Protein AF-A0A7H9EJV9-F1 (afdb_monomer_lite)

Sequence (137 aa):
MTGTWALVIIFLYQGWLRLDPWQYVFTPVQLYLGVNWLLLPFFRYRHPGWFIAPTDDFKSNKTRALENYHRDLAQHATHKKWSVNGTNLNPYEYTSPYTMAYDNSLAWTYSLAKALVVSGFFLVLSPVFYLRGYLKK

Organism: NCBI:txid228229

Structure (mmCIF, N/CA/C/O backbone):
data_AF-A0A7H9EJV9-F1
#
_entry.id   AF-A0A7H9EJV9-F1
#
loop_
_atom_site.group_PDB
_atom_site.id
_atom_site.type_symbol
_atom_site.label_atom_id
_atom_site.label_alt_id
_atom_site.label_comp_id
_atom_site.label_asym_id
_atom_site.label_entity_id
_atom_site.label_seq_id
_atom_site.pdbx_PDB_ins_code
_atom_site.Cartn_x
_atom_site.Cartn_y
_atom_site.Cartn_z
_atom_site.occupancy
_atom_site.B_iso_or_equiv
_atom_site.auth_seq_id
_atom_site.auth_comp_id
_atom_site.auth_asym_id
_atom_site.auth_atom_id
_atom_site.pdbx_PDB_model_num
ATOM 1 N N . MET A 1 1 ? 7.651 -3.330 25.910 1.00 56.59 1 MET A N 1
ATOM 2 C CA . MET A 1 1 ? 6.753 -3.252 27.088 1.00 56.59 1 MET A CA 1
ATOM 3 C C . MET A 1 1 ? 6.385 -1.822 27.489 1.00 56.59 1 MET A C 1
ATOM 5 O O . MET A 1 1 ? 5.313 -1.629 28.042 1.00 56.59 1 MET A O 1
ATOM 9 N N . THR A 1 2 ? 7.201 -0.810 27.183 1.00 76.75 2 THR A N 1
ATOM 10 C CA . THR A 1 2 ? 6.901 0.609 27.472 1.00 76.75 2 THR A CA 1
ATOM 11 C C . THR A 1 2 ? 5.733 1.172 26.652 1.00 76.75 2 THR A C 1
ATOM 13 O O . THR A 1 2 ? 4.894 1.886 27.190 1.00 76.75 2 THR A O 1
ATOM 16 N N . GLY A 1 3 ? 5.618 0.791 25.374 1.00 74.06 3 GLY A N 1
ATOM 17 C CA . GLY A 1 3 ? 4.541 1.271 24.495 1.00 74.06 3 GLY A CA 1
ATOM 18 C C . GLY A 1 3 ? 3.134 0.862 24.944 1.00 74.06 3 GLY A C 1
ATOM 19 O O . GLY A 1 3 ? 2.204 1.652 24.845 1.00 74.06 3 GLY A O 1
ATOM 20 N N . THR A 1 4 ? 2.981 -0.338 25.505 1.00 78.50 4 THR A N 1
ATOM 21 C CA . THR A 1 4 ? 1.703 -0.837 26.038 1.00 78.50 4 THR A CA 1
ATOM 22 C C . THR A 1 4 ? 1.205 -0.005 27.216 1.00 78.50 4 THR A C 1
ATOM 24 O O . THR A 1 4 ? 0.026 0.326 27.268 1.00 78.50 4 THR A O 1
ATOM 27 N N . TRP A 1 5 ? 2.099 0.399 28.122 1.00 80.81 5 TRP A N 1
ATOM 28 C CA . TRP A 1 5 ? 1.742 1.255 29.256 1.00 80.81 5 TRP A CA 1
ATOM 29 C C . TRP A 1 5 ? 1.343 2.664 28.817 1.00 80.81 5 TRP A C 1
ATOM 31 O O . TRP A 1 5 ? 0.345 3.191 29.301 1.00 80.81 5 TRP A O 1
ATOM 41 N N . ALA A 1 6 ? 2.059 3.246 27.851 1.00 78.88 6 ALA A N 1
ATOM 42 C CA . ALA A 1 6 ? 1.700 4.546 27.285 1.00 78.88 6 ALA A CA 1
ATOM 43 C C . ALA A 1 6 ? 0.299 4.528 26.649 1.00 78.88 6 ALA A C 1
ATOM 45 O O . ALA A 1 6 ? -0.481 5.458 26.830 1.00 78.88 6 ALA A O 1
ATOM 46 N N . LEU A 1 7 ? -0.046 3.438 25.962 1.00 78.62 7 LEU A N 1
ATOM 47 C CA . LEU A 1 7 ? -1.346 3.262 25.317 1.00 78.62 7 LEU A CA 1
ATOM 48 C C . LEU A 1 7 ? -2.487 3.185 26.348 1.00 78.62 7 LEU A C 1
ATOM 50 O O . LEU A 1 7 ? -3.504 3.860 26.195 1.00 78.62 7 LEU A O 1
ATOM 54 N N . VAL A 1 8 ? -2.284 2.443 27.443 1.00 77.12 8 VAL A N 1
ATOM 55 C CA . VAL A 1 8 ? -3.243 2.366 28.560 1.00 77.12 8 VAL A CA 1
ATOM 56 C C . VAL A 1 8 ? -3.448 3.736 29.217 1.00 77.12 8 VAL A C 1
ATOM 58 O O . VAL A 1 8 ? -4.585 4.121 29.483 1.00 77.12 8 VAL A O 1
ATOM 61 N N . ILE A 1 9 ? -2.373 4.504 29.424 1.00 80.00 9 ILE A N 1
ATOM 62 C CA . ILE A 1 9 ? -2.445 5.854 30.008 1.00 80.00 9 ILE A CA 1
ATOM 63 C C . ILE A 1 9 ? -3.210 6.817 29.092 1.00 80.00 9 ILE A C 1
ATOM 65 O O . ILE A 1 9 ? -4.044 7.578 29.575 1.00 80.00 9 ILE A O 1
ATOM 69 N N . ILE A 1 10 ? -2.985 6.761 27.775 1.00 80.00 10 ILE A N 1
ATOM 70 C CA . ILE A 1 10 ? -3.735 7.573 26.803 1.00 80.00 10 ILE A CA 1
ATOM 71 C C . ILE A 1 10 ? -5.225 7.212 26.835 1.00 80.00 10 ILE A C 1
ATOM 73 O O . ILE A 1 10 ? -6.075 8.098 26.843 1.00 80.00 10 ILE A O 1
ATOM 77 N N . PHE A 1 11 ? -5.562 5.922 26.907 1.00 76.69 11 PHE A N 1
ATOM 78 C CA . PHE A 1 11 ? -6.956 5.469 26.965 1.00 76.69 11 PHE A CA 1
ATOM 79 C C . PHE A 1 11 ? -7.677 5.896 28.248 1.00 76.69 11 PHE A C 1
ATOM 81 O O . PHE A 1 11 ? -8.873 6.197 28.202 1.00 76.69 11 PHE A O 1
ATOM 88 N N . LEU A 1 12 ? -6.951 5.959 29.367 1.00 75.25 12 LEU A N 1
ATOM 89 C CA . LEU A 1 12 ? -7.439 6.525 30.623 1.00 75.25 12 LEU A CA 1
ATOM 90 C C . LEU A 1 12 ? -7.615 8.047 30.522 1.00 75.25 12 LEU A C 1
ATOM 92 O O . LEU A 1 12 ? -8.669 8.558 30.890 1.00 75.25 12 LEU A O 1
ATOM 96 N N . TYR A 1 13 ? -6.630 8.764 29.966 1.00 77.94 13 TYR A N 1
ATOM 97 C CA . TYR A 1 13 ? -6.683 10.221 29.790 1.00 77.94 13 TYR A CA 1
ATOM 98 C C . TYR A 1 13 ? -7.852 10.659 28.901 1.00 77.94 13 TYR A C 1
ATOM 100 O O . TYR A 1 13 ? -8.547 11.623 29.206 1.00 77.94 13 TYR A O 1
ATOM 108 N N . GLN A 1 14 ? -8.108 9.922 27.819 1.00 77.19 14 GLN A N 1
ATOM 109 C CA . GLN A 1 14 ? -9.184 10.233 26.880 1.00 77.19 14 GLN A CA 1
ATOM 110 C C . GLN A 1 14 ? -10.573 9.779 27.369 1.00 77.19 14 GLN A C 1
ATOM 112 O O . GLN A 1 14 ? -11.573 10.029 26.695 1.00 77.19 14 GLN A O 1
ATOM 117 N N . GLY A 1 15 ? -10.650 9.117 28.532 1.00 68.94 15 GLY A N 1
ATOM 118 C CA . GLY A 1 15 ? -11.898 8.652 29.143 1.00 68.94 15 GLY A CA 1
ATOM 119 C C . GLY A 1 15 ? -12.548 7.460 28.433 1.00 68.94 15 GLY A C 1
ATOM 120 O O . GLY A 1 15 ? -13.736 7.200 28.636 1.00 68.94 15 GLY A O 1
ATOM 121 N N . TRP A 1 16 ? -11.792 6.750 27.590 1.00 69.19 16 TRP A N 1
ATOM 122 C CA . TRP A 1 16 ? -12.259 5.563 26.862 1.00 69.19 16 TRP A CA 1
ATOM 123 C C . TRP A 1 16 ? -12.289 4.323 27.753 1.00 69.19 16 TRP A C 1
ATOM 125 O O . TRP A 1 16 ? -13.165 3.473 27.600 1.00 69.19 16 TRP A O 1
ATOM 135 N N . LEU A 1 17 ? -11.360 4.250 28.708 1.00 70.69 17 LEU A N 1
ATOM 136 C CA . LEU A 1 17 ? -11.345 3.249 29.765 1.00 70.69 17 LEU A CA 1
ATOM 137 C C . LEU A 1 17 ? -11.828 3.908 31.064 1.00 70.69 17 LEU A C 1
ATOM 139 O O . LEU A 1 17 ? -11.133 4.759 31.619 1.00 70.69 17 LEU A O 1
ATOM 143 N N . ARG A 1 18 ? -13.017 3.538 31.548 1.00 71.56 18 ARG A N 1
ATOM 144 C CA . ARG A 1 18 ? -13.483 3.933 32.884 1.00 71.56 18 ARG A CA 1
ATOM 145 C C . ARG A 1 18 ? -13.197 2.793 33.847 1.00 71.56 18 ARG A C 1
ATOM 147 O O . ARG A 1 18 ? -13.586 1.657 33.587 1.00 71.56 18 ARG A O 1
ATOM 154 N N . LEU A 1 19 ? -12.479 3.102 34.923 1.00 70.31 19 LEU A N 1
ATOM 155 C CA . LEU A 1 19 ? -12.117 2.126 35.953 1.00 70.31 19 LEU A CA 1
ATOM 156 C C . LEU A 1 19 ? -13.263 1.884 36.945 1.00 70.31 19 LEU A C 1
ATOM 158 O O . LEU A 1 19 ? -13.293 0.826 37.561 1.00 70.31 19 LEU A O 1
ATOM 162 N N . ASP A 1 20 ? -14.224 2.812 37.047 1.00 64.94 20 ASP A N 1
ATOM 163 C CA . ASP A 1 20 ? -15.399 2.671 37.909 1.00 64.94 20 ASP A CA 1
ATOM 164 C C . ASP A 1 20 ? -16.672 3.274 37.279 1.00 64.94 20 ASP A C 1
ATOM 166 O O . ASP A 1 20 ? -16.729 4.488 37.054 1.00 64.94 20 ASP A O 1
ATOM 170 N N . PRO A 1 21 ? -17.714 2.465 37.001 1.00 73.62 21 PRO A N 1
ATOM 171 C CA . PRO A 1 21 ? -17.654 1.010 36.811 1.00 73.62 21 PRO A CA 1
ATOM 172 C C . PRO A 1 21 ? -16.751 0.646 35.615 1.00 73.62 21 PRO A C 1
ATOM 174 O O . PRO A 1 21 ? -16.607 1.455 34.698 1.00 73.62 21 PRO A O 1
ATOM 177 N N . TRP A 1 22 ? -16.176 -0.569 35.606 1.00 67.25 22 TRP A N 1
ATOM 178 C CA . TRP A 1 22 ? -15.361 -1.107 34.498 1.00 67.25 22 TRP A CA 1
ATOM 179 C C . TRP A 1 22 ? -16.157 -1.126 33.191 1.00 67.25 22 TRP A C 1
ATOM 181 O O . TRP A 1 22 ? -16.841 -2.093 32.856 1.00 67.25 22 TRP A O 1
ATOM 191 N N . GLN A 1 23 ? -16.090 -0.022 32.459 1.00 72.06 23 GLN A N 1
ATOM 192 C CA . GLN A 1 23 ? -16.848 0.197 31.242 1.00 72.06 23 GLN A CA 1
ATOM 193 C C . GLN A 1 23 ? -15.910 0.777 30.198 1.00 72.06 23 GLN A C 1
ATOM 195 O O . GLN A 1 23 ? -15.315 1.844 30.372 1.00 72.06 23 GLN A O 1
ATOM 200 N N . TYR A 1 24 ? -15.785 0.050 29.093 1.00 73.00 24 TYR A N 1
ATOM 201 C CA . TYR A 1 24 ? -15.137 0.571 27.907 1.00 73.00 24 TYR A CA 1
ATOM 202 C C . TYR A 1 24 ? -16.181 1.284 27.056 1.00 73.00 24 TYR A C 1
ATOM 204 O O . TYR A 1 24 ? -17.149 0.673 26.594 1.00 73.00 24 TYR A O 1
ATOM 212 N N . VAL A 1 25 ? -15.997 2.587 26.864 1.00 75.81 25 VAL A N 1
ATOM 213 C CA . VAL A 1 25 ? -16.897 3.385 26.031 1.00 75.81 25 VAL A CA 1
ATOM 214 C C . VAL A 1 25 ? -16.435 3.246 24.586 1.00 75.81 25 VAL A C 1
ATOM 216 O O . VAL A 1 25 ? -15.524 3.945 24.142 1.00 75.81 25 VAL A O 1
ATOM 219 N N . PHE A 1 26 ? -17.063 2.326 23.850 1.00 73.94 26 PHE A N 1
ATOM 220 C CA . PHE A 1 26 ? -16.801 2.156 22.424 1.00 73.94 26 PHE A CA 1
ATOM 221 C C . PHE A 1 26 ? -17.284 3.377 21.651 1.00 73.94 26 PHE A C 1
ATOM 223 O O . PHE A 1 26 ? -18.483 3.643 21.555 1.00 73.94 26 PHE A O 1
ATOM 230 N N . THR A 1 27 ? -16.348 4.089 21.033 1.00 82.38 27 THR A N 1
ATOM 231 C CA . THR A 1 27 ? -16.709 5.058 19.998 1.00 82.38 27 THR A CA 1
ATOM 232 C C . THR A 1 27 ? -16.876 4.336 18.655 1.00 82.38 27 THR A C 1
ATOM 234 O O . THR A 1 27 ? -16.132 3.396 18.355 1.00 82.38 27 THR A O 1
ATOM 237 N N . PRO A 1 28 ? -17.816 4.769 17.796 1.00 81.19 28 PRO A N 1
ATOM 238 C CA . PRO A 1 28 ? -18.036 4.138 16.492 1.00 81.19 28 PRO A CA 1
ATOM 239 C C . PRO A 1 28 ? -16.779 4.162 15.608 1.00 81.19 28 PRO A C 1
ATOM 241 O O . PRO A 1 28 ? -16.546 3.242 14.827 1.00 81.19 28 PRO A O 1
ATOM 244 N N . VAL A 1 29 ? -15.921 5.172 15.779 1.00 83.81 29 VAL A N 1
ATOM 245 C CA . VAL A 1 29 ? -14.644 5.297 15.063 1.00 83.81 29 VAL A CA 1
ATOM 246 C C . VAL A 1 29 ? -13.652 4.202 15.467 1.00 83.81 29 VAL A C 1
ATOM 248 O O . VAL A 1 29 ? -12.998 3.627 14.599 1.00 83.81 29 VAL A O 1
ATOM 251 N N . GLN A 1 30 ? -13.555 3.866 16.758 1.00 82.81 30 GLN A N 1
ATOM 252 C CA . GLN A 1 30 ? -12.696 2.772 17.232 1.00 82.81 30 GLN A CA 1
ATOM 253 C C . GLN A 1 30 ? -13.171 1.420 16.709 1.00 82.81 30 GLN A C 1
ATOM 255 O O . GLN A 1 30 ? -12.352 0.602 16.297 1.00 82.81 30 GLN A O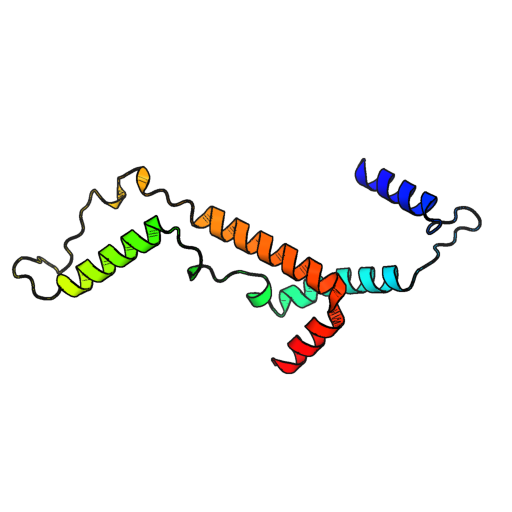 1
ATOM 260 N N . LEU A 1 31 ? -14.488 1.199 16.695 1.00 86.56 31 LEU A N 1
ATOM 261 C CA . LEU A 1 31 ? -15.068 -0.034 16.176 1.00 86.56 31 LEU A CA 1
ATOM 262 C C . LEU A 1 31 ? -14.800 -0.172 14.672 1.00 86.56 31 LEU A C 1
ATOM 264 O O . LEU A 1 31 ? -14.358 -1.228 14.223 1.00 86.56 31 LEU A O 1
ATOM 268 N N . TYR A 1 32 ? -14.960 0.915 13.912 1.00 87.88 32 TYR A N 1
ATOM 269 C CA . TYR A 1 32 ? -14.594 0.962 12.496 1.00 87.88 32 TYR A CA 1
ATOM 270 C C . TYR A 1 32 ? -13.109 0.635 12.278 1.00 87.88 32 TYR A C 1
ATOM 272 O O . TYR A 1 32 ? -12.782 -0.254 11.491 1.00 87.88 32 TYR A O 1
ATOM 280 N N . LEU A 1 33 ? -12.198 1.304 12.992 1.00 87.25 33 LEU A N 1
ATOM 281 C CA . LEU A 1 33 ? -10.757 1.053 12.880 1.00 87.25 33 LEU A CA 1
ATOM 282 C C . LEU A 1 33 ? -10.388 -0.385 13.260 1.00 87.25 33 LEU A C 1
ATOM 284 O O . LEU A 1 33 ? -9.628 -1.019 12.532 1.00 87.25 33 LEU A O 1
ATOM 288 N N . GLY A 1 34 ? -10.950 -0.916 14.349 1.00 87.69 34 GLY A N 1
ATOM 289 C CA . GLY A 1 34 ? -10.691 -2.279 14.814 1.00 87.69 34 GLY A CA 1
ATOM 290 C C . GLY A 1 34 ? -11.138 -3.341 13.810 1.00 87.69 34 GLY A C 1
ATOM 291 O O . GLY A 1 34 ? -10.367 -4.245 13.483 1.00 87.69 34 GLY A O 1
ATOM 292 N N . VAL A 1 35 ? -12.345 -3.196 13.252 1.00 88.88 35 VAL A N 1
ATOM 293 C CA . VAL A 1 35 ? -12.858 -4.102 12.211 1.00 88.88 35 VAL A CA 1
ATOM 294 C C . VAL A 1 35 ? -11.989 -4.034 10.955 1.00 88.88 35 VAL A C 1
ATOM 296 O O . VAL A 1 35 ? -11.591 -5.069 10.421 1.00 88.88 35 VAL A O 1
ATOM 299 N N . ASN A 1 36 ? -11.631 -2.831 10.498 1.00 90.69 36 ASN A N 1
ATOM 300 C CA . ASN A 1 36 ? -10.785 -2.675 9.314 1.00 90.69 36 ASN A CA 1
ATOM 301 C C . ASN A 1 36 ? -9.379 -3.233 9.516 1.00 90.69 36 ASN A C 1
ATOM 303 O O . ASN A 1 36 ? -8.820 -3.818 8.591 1.00 90.69 36 ASN A O 1
ATOM 307 N N . TRP A 1 37 ? -8.823 -3.102 10.719 1.00 89.25 37 TRP A N 1
ATOM 308 C CA . TRP A 1 37 ? -7.524 -3.672 11.054 1.00 89.25 37 TRP A CA 1
ATOM 309 C C . TRP A 1 37 ? -7.540 -5.205 10.987 1.00 89.25 37 TRP A C 1
ATOM 311 O O . TRP A 1 37 ? -6.619 -5.802 10.433 1.00 89.25 37 TRP A O 1
ATOM 321 N N . LEU A 1 38 ? -8.623 -5.835 11.457 1.00 90.12 38 LEU A N 1
ATOM 322 C CA . LEU A 1 38 ? -8.812 -7.287 11.392 1.00 90.12 38 LEU A CA 1
ATOM 323 C C . LEU A 1 38 ? -9.040 -7.786 9.958 1.00 90.12 38 LEU A C 1
ATOM 325 O O . LEU A 1 38 ? -8.565 -8.860 9.594 1.00 90.12 38 LEU A O 1
ATOM 329 N N . LEU A 1 39 ? -9.725 -7.004 9.122 1.00 90.31 39 LEU A N 1
ATOM 330 C CA . LEU A 1 39 ? -10.003 -7.371 7.732 1.00 90.31 39 LEU A CA 1
ATOM 331 C C . LEU A 1 39 ? -8.831 -7.125 6.766 1.00 90.31 39 LEU A C 1
ATOM 333 O O . LEU A 1 39 ? -8.728 -7.784 5.729 1.00 90.31 39 LEU A O 1
ATOM 337 N N . LEU A 1 40 ? -7.933 -6.198 7.093 1.00 89.31 40 LEU A N 1
ATOM 338 C CA . LEU A 1 40 ? -6.770 -5.845 6.280 1.00 89.31 40 LEU A CA 1
ATOM 339 C C . LEU A 1 40 ? -5.898 -7.044 5.844 1.00 89.31 40 LEU A C 1
ATOM 341 O O . LEU A 1 40 ? -5.557 -7.100 4.657 1.00 89.31 40 LEU A O 1
ATOM 345 N N . PRO A 1 41 ? -5.533 -8.022 6.705 1.00 88.62 41 PRO A N 1
ATOM 346 C CA . PRO A 1 41 ? -4.777 -9.198 6.264 1.00 88.62 41 PRO A CA 1
ATOM 347 C C . PRO A 1 41 ? -5.529 -10.038 5.221 1.00 88.62 41 PRO A C 1
ATOM 349 O O . PRO A 1 41 ? -4.918 -10.481 4.248 1.00 88.62 41 PRO A O 1
ATOM 352 N N . PHE A 1 42 ? -6.850 -10.198 5.357 1.00 89.56 42 PHE A N 1
ATOM 353 C CA . PHE A 1 42 ? -7.672 -10.919 4.376 1.00 89.56 42 PHE A CA 1
ATOM 354 C C . PHE A 1 42 ? -7.713 -10.190 3.032 1.00 89.56 42 PHE A C 1
ATOM 356 O O . PHE A 1 42 ? -7.557 -10.803 1.973 1.00 89.56 42 PHE A O 1
ATOM 363 N N . PHE A 1 43 ? -7.862 -8.864 3.067 1.00 88.44 43 PHE A N 1
ATOM 364 C CA . PHE A 1 43 ? -7.859 -8.045 1.860 1.00 88.44 43 PHE A CA 1
ATOM 365 C C . PHE A 1 43 ? -6.506 -8.103 1.132 1.00 88.44 43 PHE A C 1
ATOM 367 O O . PHE A 1 43 ? -6.457 -8.261 -0.091 1.00 88.44 43 PHE A O 1
ATOM 374 N N . ARG A 1 44 ? -5.398 -8.055 1.884 1.00 88.19 44 ARG A N 1
ATOM 375 C CA . ARG A 1 44 ? -4.040 -8.218 1.340 1.00 88.19 44 ARG A CA 1
ATOM 376 C C . ARG A 1 44 ? -3.836 -9.579 0.681 1.00 88.19 44 ARG A C 1
ATOM 378 O O . ARG A 1 44 ? -3.247 -9.632 -0.395 1.00 88.19 44 ARG A O 1
ATOM 385 N N . TYR A 1 45 ? -4.345 -10.651 1.288 1.00 87.50 45 TYR A N 1
ATOM 386 C CA . TYR A 1 45 ? -4.260 -11.993 0.711 1.00 87.50 45 TYR A CA 1
ATOM 387 C C . TYR A 1 45 ? -5.006 -12.091 -0.628 1.00 87.50 45 TYR A C 1
ATOM 389 O O . TYR A 1 45 ? -4.511 -12.703 -1.573 1.00 87.50 45 TYR A O 1
ATOM 397 N N . ARG A 1 46 ? -6.173 -11.441 -0.754 1.00 87.25 46 ARG A N 1
ATOM 398 C CA . ARG A 1 46 ? -6.972 -11.492 -1.989 1.00 87.25 46 ARG A CA 1
ATOM 399 C C . ARG A 1 46 ? -6.409 -10.638 -3.129 1.00 87.25 46 ARG A C 1
ATOM 401 O O . ARG A 1 46 ? -6.615 -10.993 -4.294 1.00 87.25 46 ARG A O 1
ATOM 408 N N . HIS A 1 47 ? -5.723 -9.538 -2.808 1.00 86.12 47 HIS A N 1
ATOM 409 C CA . HIS A 1 47 ? -5.225 -8.549 -3.772 1.00 86.12 47 HIS A CA 1
ATOM 410 C C . HIS A 1 47 ? -3.720 -8.248 -3.605 1.00 86.12 47 HIS A C 1
ATOM 412 O O . HIS A 1 47 ? -3.345 -7.091 -3.389 1.00 86.12 47 HIS A O 1
ATOM 418 N N . PRO A 1 48 ? -2.823 -9.243 -3.761 1.00 83.50 48 PRO A N 1
ATOM 419 C CA . PRO A 1 48 ? -1.390 -9.062 -3.507 1.00 83.50 48 PRO A CA 1
ATOM 420 C C . PRO A 1 48 ? -0.753 -7.993 -4.408 1.00 83.50 48 PRO A C 1
ATOM 422 O O . PRO A 1 48 ? 0.070 -7.202 -3.949 1.00 83.50 48 PRO A O 1
ATOM 425 N N . GLY A 1 49 ? -1.197 -7.885 -5.666 1.00 82.50 49 GLY A N 1
ATOM 426 C CA . GLY A 1 49 ? -0.662 -6.913 -6.628 1.00 82.50 49 GLY A CA 1
ATOM 427 C C . GLY A 1 49 ? -0.933 -5.440 -6.288 1.00 82.50 49 GLY A C 1
ATOM 428 O O . GLY A 1 49 ? -0.310 -4.551 -6.863 1.00 82.50 49 GLY A O 1
ATOM 429 N N . TRP A 1 50 ? -1.849 -5.144 -5.360 1.00 83.50 50 TRP A N 1
ATOM 430 C CA . TRP A 1 50 ? -2.091 -3.761 -4.928 1.00 83.50 50 TRP A CA 1
ATOM 431 C C . TRP A 1 50 ? -1.057 -3.307 -3.898 1.00 83.50 50 TRP A C 1
ATOM 433 O O . TRP A 1 50 ? -0.727 -2.125 -3.843 1.00 83.50 50 TRP A O 1
ATOM 443 N N . PHE A 1 51 ? -0.523 -4.247 -3.117 1.00 83.81 51 PHE A N 1
ATOM 444 C CA . PHE A 1 51 ? 0.417 -3.966 -2.035 1.00 83.81 51 PHE A CA 1
ATOM 445 C C . PHE A 1 51 ? 1.866 -4.179 -2.462 1.00 83.81 51 PHE A C 1
ATOM 447 O O . PHE A 1 51 ? 2.731 -3.401 -2.074 1.00 83.81 51 PHE A O 1
ATOM 454 N N . ILE A 1 52 ? 2.125 -5.189 -3.292 1.00 81.31 52 ILE A N 1
ATOM 455 C CA . ILE A 1 52 ? 3.466 -5.508 -3.777 1.00 81.31 52 ILE A CA 1
ATOM 456 C C . ILE A 1 52 ? 3.753 -4.658 -5.019 1.00 81.31 52 ILE A C 1
ATOM 458 O O . ILE A 1 52 ? 2.885 -4.450 -5.875 1.00 81.31 52 ILE A O 1
ATOM 462 N N . ALA A 1 53 ? 4.945 -4.072 -5.088 1.00 75.50 53 ALA A N 1
ATOM 463 C CA . ALA A 1 53 ? 5.412 -3.418 -6.304 1.00 75.50 53 ALA A CA 1
ATOM 464 C C . ALA A 1 53 ? 5.903 -4.483 -7.300 1.00 75.50 53 ALA A C 1
ATOM 466 O O . ALA A 1 53 ? 6.596 -5.406 -6.871 1.00 75.50 53 ALA A O 1
ATOM 467 N N . PRO A 1 54 ? 5.556 -4.397 -8.596 1.00 69.31 54 PRO A N 1
ATOM 468 C CA . PRO A 1 54 ? 6.166 -5.268 -9.594 1.00 69.31 54 PRO A CA 1
ATOM 469 C C . PRO A 1 54 ? 7.688 -5.072 -9.576 1.00 69.31 54 PRO A C 1
ATOM 471 O O . PRO A 1 54 ? 8.179 -3.944 -9.529 1.00 69.31 54 PRO A O 1
ATOM 474 N N . THR A 1 55 ? 8.426 -6.180 -9.564 1.00 62.44 55 THR A N 1
ATOM 475 C CA . THR A 1 55 ? 9.890 -6.207 -9.412 1.00 62.44 55 THR A CA 1
ATOM 476 C C . THR A 1 55 ? 10.627 -5.567 -10.584 1.00 62.44 55 THR A C 1
ATOM 478 O O . THR A 1 55 ? 11.747 -5.099 -10.414 1.00 62.44 55 THR A O 1
ATOM 481 N N . ASP A 1 56 ? 9.991 -5.501 -11.754 1.00 61.06 56 ASP A N 1
ATOM 482 C CA . ASP A 1 56 ? 10.625 -5.034 -12.990 1.00 61.06 56 ASP A CA 1
ATOM 483 C C . ASP A 1 56 ? 10.728 -3.506 -13.105 1.00 61.06 56 ASP A C 1
ATOM 485 O O . ASP A 1 56 ? 11.531 -3.009 -13.895 1.00 61.06 56 ASP A O 1
ATOM 489 N N . ASP A 1 57 ? 9.963 -2.752 -12.307 1.00 58.69 57 ASP A N 1
ATOM 490 C CA . ASP A 1 57 ? 9.898 -1.289 -12.430 1.00 58.69 57 ASP A CA 1
ATOM 491 C C . ASP A 1 57 ? 11.019 -0.554 -11.677 1.00 58.69 57 ASP A C 1
ATOM 493 O O . ASP A 1 57 ? 11.331 0.594 -11.998 1.00 58.69 57 ASP A O 1
ATOM 497 N N . PHE A 1 58 ? 11.660 -1.193 -10.692 1.00 61.50 58 PHE A N 1
ATOM 498 C CA . PHE A 1 58 ? 12.674 -0.558 -9.840 1.00 61.50 58 PHE A CA 1
ATOM 499 C C . PHE A 1 58 ? 14.095 -1.021 -10.186 1.00 61.50 58 PHE A C 1
ATOM 501 O O . PHE A 1 58 ? 14.761 -1.702 -9.411 1.00 61.50 58 PHE A O 1
ATOM 508 N N . LYS A 1 59 ? 14.578 -0.611 -11.364 1.00 65.94 59 LYS A N 1
ATOM 509 C CA . LYS A 1 59 ? 15.999 -0.703 -11.744 1.00 65.94 59 LYS A CA 1
ATOM 510 C C . LYS A 1 59 ? 16.675 0.650 -11.527 1.00 65.94 59 LYS A C 1
ATOM 512 O O . LYS A 1 59 ? 16.165 1.670 -11.996 1.00 65.94 59 LYS A O 1
ATOM 517 N N . SER A 1 60 ? 17.827 0.680 -10.855 1.00 69.69 60 SER A N 1
ATOM 518 C CA . SER A 1 60 ? 18.652 1.888 -10.766 1.00 69.69 60 SER A CA 1
ATOM 519 C C . SER A 1 60 ? 18.978 2.410 -12.165 1.00 69.69 60 SER A C 1
ATOM 521 O O . SER A 1 60 ? 19.181 1.637 -13.104 1.00 69.69 60 SER A O 1
ATOM 523 N N . ASN A 1 61 ? 19.077 3.735 -12.308 1.00 72.69 61 ASN A N 1
ATOM 524 C CA . ASN A 1 61 ? 19.394 4.389 -13.583 1.00 72.69 61 ASN A CA 1
ATOM 525 C C . ASN A 1 61 ? 20.665 3.818 -14.230 1.00 72.69 61 ASN A C 1
ATOM 527 O O . ASN A 1 61 ? 20.743 3.732 -15.451 1.00 72.69 61 ASN A O 1
ATOM 531 N N . LYS A 1 62 ? 21.636 3.390 -13.412 1.00 72.81 62 LYS A N 1
ATOM 532 C CA . LYS A 1 62 ? 22.871 2.749 -13.884 1.00 72.81 62 LYS A CA 1
ATOM 533 C C . LYS A 1 62 ? 22.602 1.379 -14.501 1.00 72.81 62 LYS A C 1
ATOM 535 O O . LYS A 1 62 ? 23.020 1.139 -15.628 1.00 72.81 62 LYS A O 1
ATOM 540 N N . THR A 1 63 ? 21.865 0.517 -13.803 1.00 75.12 63 THR A N 1
ATOM 541 C CA . THR A 1 63 ? 21.473 -0.813 -14.297 1.00 75.12 63 THR A CA 1
ATOM 542 C C . THR A 1 63 ? 20.641 -0.697 -15.569 1.00 75.12 63 THR A C 1
ATOM 544 O O . THR A 1 63 ? 20.871 -1.419 -16.532 1.00 75.12 63 THR A O 1
ATOM 547 N N . ARG A 1 64 ? 19.724 0.276 -15.614 1.00 78.19 64 ARG A N 1
ATOM 548 C CA . ARG A 1 64 ? 18.900 0.555 -16.793 1.00 78.19 64 ARG A CA 1
ATOM 549 C C . ARG A 1 64 ? 19.729 1.050 -17.982 1.00 78.19 64 ARG A C 1
ATOM 551 O O . ARG A 1 64 ? 19.482 0.622 -19.104 1.00 78.19 64 ARG A O 1
ATOM 558 N N . ALA A 1 65 ? 20.706 1.928 -17.754 1.00 79.56 65 ALA A N 1
ATOM 559 C CA . ALA A 1 65 ? 21.610 2.400 -18.803 1.00 79.56 65 ALA A CA 1
ATOM 560 C C . ALA A 1 65 ? 22.494 1.270 -19.350 1.00 79.56 65 ALA A C 1
ATOM 562 O O . ALA A 1 65 ? 22.665 1.167 -20.561 1.00 79.56 65 ALA A O 1
ATOM 563 N N . LEU A 1 66 ? 22.999 0.400 -18.473 1.00 79.25 66 LEU A N 1
ATOM 564 C CA . LEU A 1 66 ? 23.791 -0.770 -18.851 1.00 79.25 66 LEU A CA 1
ATOM 565 C C . LEU A 1 66 ? 22.954 -1.790 -19.639 1.00 79.25 66 LEU A C 1
ATOM 567 O O . LEU A 1 66 ? 23.384 -2.271 -20.681 1.00 79.25 66 LEU A O 1
ATOM 571 N N . GLU A 1 67 ? 21.719 -2.058 -19.215 1.00 80.00 67 GLU A N 1
ATOM 572 C CA . GLU A 1 67 ? 20.802 -2.927 -19.958 1.00 80.00 67 GLU A CA 1
ATOM 573 C C . GLU A 1 67 ? 20.443 -2.349 -21.334 1.00 80.00 67 GLU A C 1
ATOM 575 O O . GLU A 1 67 ? 20.411 -3.087 -22.317 1.00 80.00 67 GLU A O 1
ATOM 580 N N . ASN A 1 68 ? 20.221 -1.036 -21.431 1.00 83.62 68 ASN A N 1
ATOM 581 C CA . ASN A 1 68 ? 20.006 -0.371 -22.716 1.00 83.62 68 ASN A CA 1
ATOM 582 C C . ASN A 1 68 ? 21.243 -0.480 -23.615 1.00 83.62 68 ASN A C 1
ATOM 584 O O . ASN A 1 68 ? 21.107 -0.847 -24.774 1.00 83.62 68 ASN A O 1
ATOM 588 N N . TYR A 1 69 ? 22.441 -0.264 -23.068 1.00 82.00 69 TYR A N 1
ATOM 589 C CA . TYR A 1 69 ? 23.690 -0.452 -23.804 1.00 82.00 69 TYR A CA 1
ATOM 590 C C . TYR A 1 69 ? 23.831 -1.886 -24.335 1.00 82.00 69 TYR A C 1
ATOM 592 O O . TYR A 1 69 ? 24.168 -2.079 -25.500 1.00 82.00 69 TYR A O 1
ATOM 600 N N . HIS A 1 70 ? 23.500 -2.899 -23.528 1.00 78.62 70 HIS A N 1
ATOM 601 C CA . HIS A 1 70 ? 23.487 -4.291 -23.983 1.00 78.62 70 HIS A CA 1
ATOM 602 C C . HIS A 1 70 ? 22.441 -4.559 -25.067 1.00 78.62 70 HIS A C 1
ATOM 604 O O . HIS A 1 70 ? 22.724 -5.303 -26.006 1.00 78.62 70 HIS A O 1
ATOM 610 N N . ARG A 1 71 ? 21.246 -3.966 -24.959 1.00 80.75 71 ARG A N 1
ATOM 611 C CA . ARG A 1 71 ? 20.202 -4.075 -25.989 1.00 80.75 71 ARG A CA 1
ATOM 612 C C . ARG A 1 71 ? 20.656 -3.442 -27.300 1.00 80.75 71 ARG A C 1
ATOM 614 O O . ARG A 1 71 ? 20.523 -4.087 -28.336 1.00 80.75 71 ARG A O 1
ATOM 621 N N . ASP A 1 72 ? 21.247 -2.253 -27.251 1.00 80.50 72 ASP A N 1
ATOM 622 C CA . ASP A 1 72 ? 21.782 -1.560 -28.426 1.00 80.50 72 ASP A CA 1
ATOM 623 C C . ASP A 1 72 ? 22.929 -2.368 -29.051 1.00 80.50 72 ASP A C 1
ATOM 625 O O . ASP A 1 72 ? 22.969 -2.585 -30.263 1.00 80.50 72 ASP A O 1
ATOM 629 N N . LEU A 1 73 ? 23.835 -2.903 -28.225 1.00 74.62 73 LEU A N 1
ATOM 630 C CA . LEU A 1 73 ? 24.926 -3.756 -28.688 1.00 74.62 73 LEU A CA 1
ATOM 631 C C . LEU A 1 73 ? 24.392 -5.024 -29.366 1.00 74.62 73 LEU A C 1
ATOM 633 O O . LEU A 1 73 ? 24.869 -5.374 -30.440 1.00 74.62 73 LEU A O 1
ATOM 637 N N . ALA A 1 74 ? 23.391 -5.685 -28.779 1.00 70.88 74 ALA A N 1
ATOM 638 C CA . ALA A 1 74 ? 22.763 -6.872 -29.352 1.00 70.88 74 ALA A CA 1
ATOM 639 C C . ALA A 1 74 ? 22.065 -6.560 -30.684 1.00 70.88 74 ALA A C 1
ATOM 641 O O . ALA A 1 74 ? 22.230 -7.305 -31.647 1.00 70.88 74 ALA A O 1
ATOM 642 N N . GLN A 1 75 ? 21.355 -5.432 -30.773 1.00 70.75 75 GLN A N 1
ATOM 643 C CA . GLN A 1 75 ? 20.690 -4.992 -32.001 1.00 70.75 75 GLN A CA 1
ATOM 644 C C . GLN A 1 75 ? 21.694 -4.656 -33.116 1.00 70.75 75 GLN A C 1
ATOM 646 O O . GLN A 1 75 ? 21.481 -5.032 -34.270 1.00 70.75 75 GLN A O 1
ATOM 651 N N . HIS A 1 76 ? 22.815 -4.009 -32.782 1.00 69.56 76 HIS A N 1
ATOM 652 C CA . HIS A 1 76 ? 23.834 -3.571 -33.746 1.00 69.56 76 HIS A CA 1
ATOM 653 C C . HIS A 1 76 ? 24.958 -4.593 -34.015 1.00 69.56 76 HIS A C 1
ATOM 655 O O . HIS A 1 76 ? 25.779 -4.381 -34.915 1.00 69.56 76 HIS A O 1
ATOM 661 N N . ALA A 1 77 ? 25.054 -5.675 -33.238 1.00 62.53 77 ALA A N 1
ATOM 662 C CA . ALA A 1 77 ? 26.047 -6.738 -33.429 1.00 62.53 77 ALA A CA 1
ATOM 663 C C . ALA A 1 77 ? 25.567 -7.861 -34.362 1.00 62.53 77 ALA A C 1
ATOM 665 O O . ALA A 1 77 ? 26.406 -8.573 -34.925 1.00 62.53 77 ALA A O 1
ATOM 666 N N . THR A 1 78 ? 24.256 -7.991 -34.589 1.00 54.12 78 THR A N 1
ATOM 667 C CA . THR A 1 78 ? 23.689 -8.857 -35.631 1.00 54.12 78 THR A CA 1
ATOM 668 C C . THR A 1 78 ? 24.277 -8.442 -36.990 1.00 54.12 78 THR A C 1
ATOM 670 O O . THR A 1 78 ? 24.089 -7.308 -37.415 1.00 54.12 78 THR A O 1
ATOM 673 N N . HIS A 1 79 ? 25.023 -9.339 -37.652 1.00 53.97 79 HIS A N 1
ATOM 674 C CA . HIS A 1 79 ? 25.733 -9.163 -38.944 1.00 53.97 79 HIS A CA 1
ATOM 675 C C . HIS A 1 79 ? 27.196 -8.658 -38.943 1.00 53.97 79 HIS A C 1
ATOM 677 O O . HIS A 1 79 ? 27.724 -8.332 -40.010 1.00 53.97 79 HIS A O 1
ATOM 683 N N . LYS A 1 80 ? 27.927 -8.657 -37.817 1.00 55.81 80 LYS A N 1
ATOM 684 C CA . LYS A 1 80 ? 29.386 -8.387 -37.847 1.00 55.81 80 LYS A CA 1
ATOM 685 C C . LYS A 1 80 ? 30.212 -9.650 -38.160 1.00 55.81 80 LYS A C 1
ATOM 687 O O . LYS A 1 80 ? 30.063 -10.680 -37.507 1.00 55.81 80 LYS A O 1
ATOM 692 N N . LYS A 1 81 ? 31.146 -9.535 -39.123 1.00 51.69 81 LYS A N 1
ATOM 693 C CA . LYS A 1 81 ? 32.010 -10.613 -39.677 1.00 51.69 81 LYS A CA 1
ATOM 694 C C . LYS A 1 81 ? 32.878 -11.385 -38.661 1.00 51.69 81 LYS A C 1
ATOM 696 O O . LYS A 1 81 ? 33.422 -12.418 -39.021 1.00 51.69 81 LYS A O 1
ATOM 701 N N . TRP A 1 82 ? 33.020 -10.896 -37.429 1.00 47.00 82 TRP A N 1
ATOM 702 C CA . TRP A 1 82 ? 33.949 -11.423 -36.417 1.00 47.00 82 TRP A CA 1
ATOM 703 C C . TRP A 1 82 ? 33.252 -11.945 -35.147 1.00 47.00 82 TRP A C 1
ATOM 705 O O . TRP A 1 82 ? 33.888 -12.065 -34.105 1.00 47.00 82 TRP A O 1
ATOM 715 N N . SER A 1 83 ? 31.949 -12.250 -35.197 1.00 52.66 83 SER A N 1
ATOM 716 C CA . SER A 1 83 ? 31.283 -12.918 -34.069 1.00 52.66 83 SER A CA 1
ATOM 717 C C . SER A 1 83 ? 31.474 -14.435 -34.162 1.00 52.66 83 SER A C 1
ATOM 719 O O . SER A 1 83 ? 30.782 -15.134 -34.896 1.00 52.66 83 SER A O 1
ATOM 721 N N . VAL A 1 84 ? 32.455 -14.961 -33.431 1.00 49.50 84 VAL A N 1
ATOM 722 C CA . VAL A 1 84 ? 32.619 -16.410 -33.265 1.00 49.50 84 VAL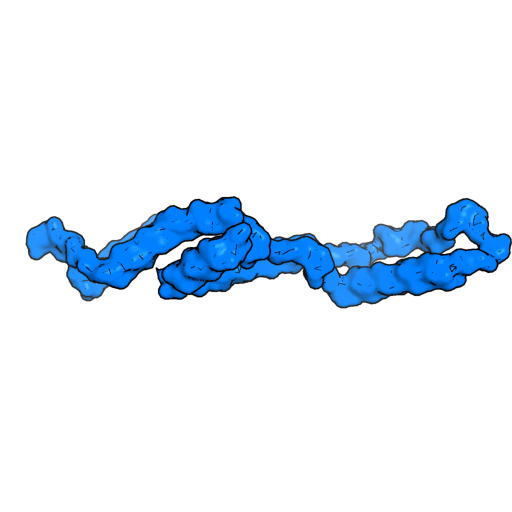 A CA 1
ATOM 723 C C . VAL A 1 84 ? 31.576 -16.839 -32.230 1.00 49.50 84 VAL A C 1
ATOM 725 O O . VAL A 1 84 ? 31.679 -16.464 -31.067 1.00 49.50 84 VAL A O 1
ATOM 728 N N . ASN A 1 85 ? 30.509 -17.515 -32.664 1.00 50.84 85 ASN A N 1
ATOM 729 C CA . ASN A 1 85 ? 29.324 -17.833 -31.847 1.00 50.84 85 ASN A CA 1
ATOM 730 C C . ASN A 1 85 ? 28.548 -16.620 -31.282 1.00 50.84 85 ASN A C 1
ATOM 732 O O . ASN A 1 85 ? 27.938 -16.701 -30.221 1.00 50.84 85 ASN A O 1
ATOM 736 N N . GLY A 1 86 ? 28.506 -15.506 -32.021 1.00 51.94 86 GLY A N 1
ATOM 737 C CA . GLY A 1 86 ? 27.382 -14.556 -31.958 1.00 51.94 86 GLY A CA 1
ATOM 738 C C . GLY A 1 86 ? 27.278 -13.583 -30.773 1.00 51.94 86 GLY A C 1
ATOM 739 O O . GLY A 1 86 ? 26.443 -12.687 -30.842 1.00 51.94 86 GLY A O 1
ATOM 740 N N . THR A 1 87 ? 28.106 -13.666 -29.730 1.00 54.72 87 THR A N 1
ATOM 741 C CA . THR A 1 87 ? 28.054 -12.710 -28.600 1.00 54.72 87 THR A CA 1
ATOM 742 C C . THR A 1 87 ? 29.441 -12.239 -28.188 1.00 54.72 87 THR A C 1
ATOM 744 O O . THR A 1 87 ? 30.234 -13.003 -27.647 1.00 54.72 87 THR A O 1
ATOM 747 N N . ASN A 1 88 ? 29.724 -10.957 -28.425 1.00 55.28 88 ASN A N 1
ATOM 748 C CA . ASN A 1 88 ? 30.924 -10.284 -27.937 1.00 55.28 88 ASN A CA 1
ATOM 749 C C . ASN A 1 88 ? 30.619 -9.722 -26.539 1.00 55.28 88 ASN A C 1
ATOM 751 O O . ASN A 1 88 ? 30.134 -8.599 -26.416 1.00 55.28 88 ASN A O 1
ATOM 755 N N . LEU A 1 89 ? 30.804 -10.540 -25.502 1.00 57.06 89 LEU A N 1
ATOM 756 C CA . LEU A 1 89 ? 30.644 -10.128 -24.104 1.00 57.06 89 LEU A CA 1
ATOM 757 C C . LEU A 1 89 ? 32.026 -9.847 -23.520 1.00 57.06 89 LEU A C 1
ATOM 759 O O . LEU A 1 89 ? 32.919 -10.690 -23.608 1.00 57.06 89 LEU A O 1
ATOM 763 N N . ASN A 1 90 ? 32.212 -8.668 -22.930 1.00 64.44 90 ASN A N 1
ATOM 764 C CA . ASN A 1 90 ? 33.456 -8.333 -22.255 1.00 64.44 90 ASN A CA 1
ATOM 765 C C . ASN A 1 90 ? 33.517 -9.097 -20.914 1.00 64.44 90 ASN A C 1
ATOM 767 O O . ASN A 1 90 ? 32.708 -8.821 -20.028 1.00 64.44 90 ASN A O 1
ATOM 771 N N . PRO A 1 91 ? 34.463 -10.033 -20.710 1.00 57.81 91 PRO A N 1
ATOM 772 C CA . PRO A 1 91 ? 34.508 -10.858 -19.499 1.00 57.81 91 PRO A CA 1
ATOM 773 C C . PRO A 1 91 ? 34.764 -10.051 -18.215 1.00 57.81 91 PRO A C 1
ATOM 775 O O . PRO A 1 91 ? 34.438 -10.516 -17.126 1.00 57.81 91 PRO A O 1
ATOM 778 N N . TYR A 1 92 ? 35.300 -8.831 -18.327 1.00 60.97 92 TYR A N 1
ATOM 779 C CA . TYR A 1 92 ? 35.570 -7.953 -17.184 1.00 60.97 92 TYR A CA 1
ATOM 780 C C . TYR A 1 92 ? 34.375 -7.084 -16.763 1.00 60.97 92 TYR A C 1
ATOM 782 O O . TYR A 1 92 ? 34.432 -6.396 -15.740 1.00 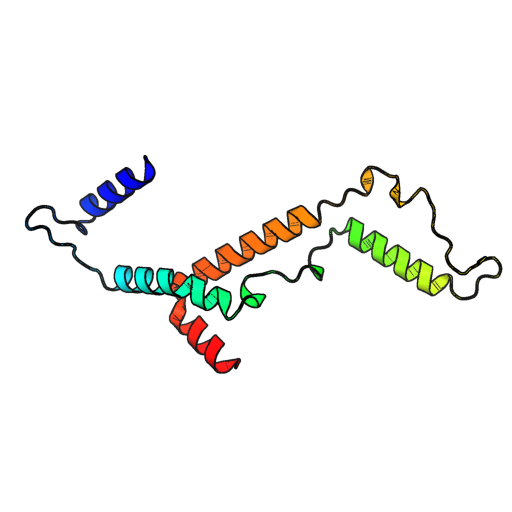60.97 92 TYR A O 1
ATOM 790 N N . GLU A 1 93 ? 33.286 -7.107 -17.532 1.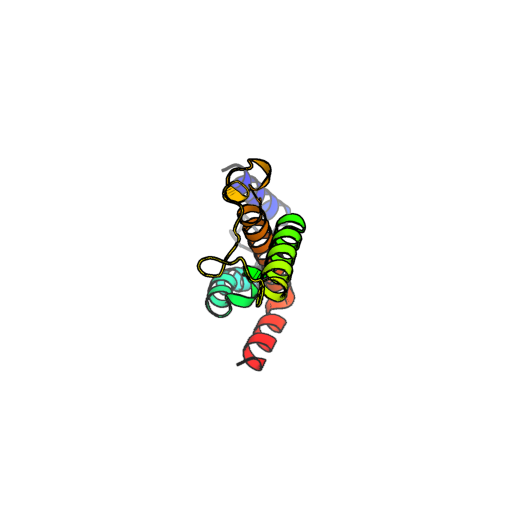00 61.44 93 GLU A N 1
ATOM 791 C CA . GLU A 1 93 ? 32.103 -6.272 -17.303 1.00 61.44 93 GLU A CA 1
ATOM 792 C C . GLU A 1 93 ? 31.411 -6.617 -15.974 1.00 61.44 93 GLU A C 1
ATOM 794 O O . GLU A 1 93 ? 31.023 -5.726 -15.218 1.00 61.44 93 GLU A O 1
ATOM 799 N N . TYR A 1 94 ? 31.393 -7.906 -15.621 1.00 57.62 94 TYR A N 1
ATOM 800 C CA . TYR A 1 94 ? 30.801 -8.426 -14.383 1.00 57.62 94 TYR A CA 1
ATOM 801 C C . TYR A 1 94 ? 31.774 -8.494 -13.195 1.00 57.62 94 TYR A C 1
ATOM 803 O O . TYR A 1 94 ? 31.361 -8.813 -12.083 1.00 57.62 94 TYR A O 1
ATOM 811 N N . THR A 1 95 ? 33.066 -8.207 -13.399 1.00 60.41 95 THR A N 1
ATOM 812 C CA . THR A 1 95 ? 34.080 -8.256 -12.325 1.00 60.41 95 THR A CA 1
ATOM 813 C C . THR A 1 95 ? 34.290 -6.914 -11.628 1.00 60.41 95 THR A C 1
ATOM 815 O O . THR 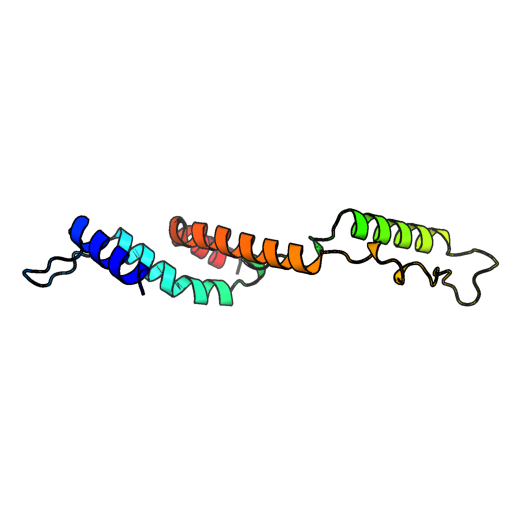A 1 95 ? 35.042 -6.828 -10.658 1.00 60.41 95 THR A O 1
ATOM 818 N N . SER A 1 96 ? 33.657 -5.843 -12.116 1.00 58.12 96 SER A N 1
ATOM 819 C CA . SER A 1 96 ? 33.845 -4.511 -11.547 1.00 58.12 96 SER A CA 1
ATOM 820 C C . SER A 1 96 ? 33.047 -4.348 -10.238 1.00 58.12 96 SER A C 1
ATOM 822 O O . SER A 1 96 ? 31.833 -4.543 -10.232 1.00 58.12 96 SER A O 1
ATOM 824 N N . PRO A 1 97 ? 33.660 -3.915 -9.120 1.00 55.34 97 PRO A N 1
ATOM 825 C CA . PRO A 1 97 ? 32.947 -3.710 -7.848 1.00 55.34 97 PRO A CA 1
ATOM 826 C C . PRO A 1 97 ? 31.868 -2.612 -7.929 1.00 55.34 97 PRO A C 1
ATOM 828 O O . PRO A 1 97 ? 30.996 -2.517 -7.070 1.00 55.34 97 PRO A O 1
ATOM 831 N N . TYR A 1 98 ? 31.885 -1.805 -8.994 1.00 50.31 98 TYR A N 1
ATOM 832 C CA . TYR A 1 98 ? 30.895 -0.770 -9.283 1.00 50.31 98 TYR A CA 1
ATOM 833 C C . TYR A 1 98 ? 29.585 -1.306 -9.894 1.00 50.31 98 TYR A C 1
ATOM 835 O O . TYR A 1 98 ? 28.645 -0.525 -10.051 1.00 50.31 98 TYR A O 1
ATOM 843 N N . THR A 1 99 ? 29.495 -2.608 -10.212 1.00 52.75 99 THR A N 1
ATOM 844 C CA . THR A 1 99 ? 28.255 -3.275 -10.673 1.00 52.75 99 THR A CA 1
ATOM 845 C C . THR A 1 99 ? 27.393 -3.848 -9.543 1.00 52.75 99 THR A C 1
ATOM 847 O O . THR A 1 99 ? 26.336 -4.414 -9.816 1.00 52.75 99 THR A O 1
ATOM 850 N N . MET A 1 100 ? 27.762 -3.648 -8.268 1.00 55.59 100 MET A N 1
ATOM 851 C CA . MET A 1 100 ? 26.860 -3.918 -7.139 1.00 55.59 100 MET A CA 1
ATOM 852 C C . MET A 1 100 ? 25.690 -2.922 -7.150 1.00 55.59 100 MET A C 1
ATOM 854 O O . MET A 1 100 ? 25.724 -1.868 -6.514 1.00 55.59 100 MET A O 1
ATOM 858 N N . ALA A 1 101 ? 24.649 -3.236 -7.916 1.00 59.25 101 ALA A N 1
ATOM 859 C CA . ALA A 1 101 ? 23.416 -2.474 -7.925 1.00 59.25 101 ALA A CA 1
ATOM 860 C C . ALA A 1 101 ? 22.623 -2.762 -6.639 1.00 59.25 101 ALA A C 1
ATOM 862 O O . ALA A 1 101 ? 22.287 -3.907 -6.340 1.00 59.25 101 ALA A O 1
ATOM 863 N N . TYR A 1 102 ? 22.266 -1.713 -5.894 1.00 63.44 102 TYR A N 1
ATOM 864 C CA . TYR A 1 102 ? 21.368 -1.784 -4.730 1.00 63.44 102 TYR A CA 1
ATOM 865 C C . TYR A 1 102 ? 19.893 -2.006 -5.123 1.00 63.44 102 TYR A C 1
ATOM 867 O O . TYR A 1 102 ? 18.983 -1.734 -4.342 1.00 63.44 102 TYR A O 1
ATOM 875 N N . ASP A 1 103 ? 19.635 -2.492 -6.337 1.00 65.44 103 ASP A N 1
ATOM 876 C CA . ASP A 1 103 ? 18.294 -2.626 -6.907 1.00 65.44 103 ASP A CA 1
ATOM 877 C C . ASP A 1 103 ? 17.404 -3.515 -6.036 1.00 65.44 103 ASP A C 1
ATOM 879 O O . ASP A 1 103 ? 16.242 -3.195 -5.801 1.00 65.44 103 ASP A O 1
ATOM 883 N N . ASN A 1 104 ? 17.975 -4.570 -5.450 1.00 69.44 104 ASN A N 1
ATOM 884 C CA . ASN A 1 104 ? 17.228 -5.481 -4.589 1.00 69.44 104 ASN A CA 1
ATOM 885 C C . ASN A 1 104 ? 16.778 -4.824 -3.266 1.00 69.44 104 ASN A C 1
ATOM 887 O O . ASN A 1 104 ? 15.636 -4.999 -2.837 1.00 69.44 104 ASN A O 1
ATOM 891 N N . SER A 1 105 ? 17.642 -4.032 -2.618 1.00 74.25 105 SER A N 1
ATOM 892 C CA . SER A 1 105 ? 17.286 -3.366 -1.355 1.00 74.25 105 SER A CA 1
ATOM 893 C C . SER A 1 105 ? 16.327 -2.195 -1.575 1.00 74.25 105 SER A C 1
ATOM 895 O O . SER A 1 105 ? 15.408 -1.987 -0.776 1.00 74.25 105 SER A O 1
ATOM 897 N N . LEU A 1 106 ? 16.488 -1.464 -2.680 1.00 75.12 106 LEU A N 1
ATOM 898 C CA . LEU A 1 106 ? 15.582 -0.391 -3.090 1.00 75.12 106 LEU A CA 1
ATOM 899 C C . LEU A 1 106 ? 14.196 -0.926 -3.463 1.00 75.12 106 LEU A C 1
ATOM 901 O O . LEU A 1 106 ? 13.200 -0.388 -2.978 1.00 75.12 106 LEU A O 1
ATOM 905 N N . ALA A 1 107 ? 14.117 -2.003 -4.249 1.00 76.00 107 ALA A N 1
ATOM 906 C CA . ALA A 1 107 ? 12.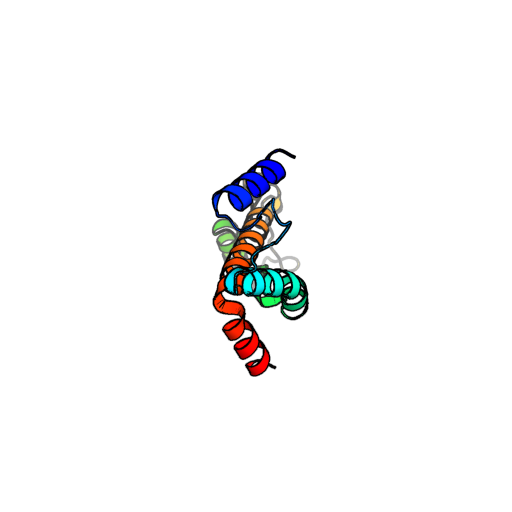850 -2.630 -4.622 1.00 76.00 107 ALA A CA 1
ATOM 907 C C . ALA A 1 107 ? 12.085 -3.142 -3.391 1.00 76.00 107 ALA A C 1
ATOM 909 O O . ALA A 1 107 ? 10.882 -2.897 -3.255 1.00 76.00 107 ALA A O 1
ATOM 910 N N . TRP A 1 108 ? 12.787 -3.781 -2.448 1.00 80.94 108 TRP A N 1
ATOM 911 C CA . TRP A 1 108 ? 12.193 -4.214 -1.182 1.00 80.94 108 TRP A CA 1
ATOM 912 C C . TRP A 1 108 ? 11.659 -3.033 -0.362 1.00 80.94 108 TRP A C 1
ATOM 914 O O . TRP A 1 108 ? 10.502 -3.045 0.065 1.00 80.94 108 TRP A O 1
ATOM 924 N N . THR A 1 109 ? 12.474 -1.989 -0.191 1.00 83.31 109 THR A N 1
ATOM 925 C CA . THR A 1 109 ? 12.103 -0.793 0.583 1.00 83.31 109 THR A CA 1
ATOM 926 C C . THR A 1 109 ? 10.894 -0.097 -0.035 1.00 83.31 109 THR A C 1
ATOM 928 O O . THR A 1 109 ? 9.961 0.279 0.676 1.00 83.31 109 THR A O 1
ATOM 931 N N . TYR A 1 110 ? 10.867 0.027 -1.363 1.00 83.94 110 TYR A N 1
ATOM 932 C CA . TYR A 1 110 ? 9.741 0.605 -2.084 1.00 83.94 110 TYR A CA 1
ATOM 933 C C . TYR A 1 110 ? 8.470 -0.236 -1.929 1.00 83.94 110 TYR A C 1
ATOM 935 O O . TYR A 1 110 ? 7.406 0.309 -1.633 1.00 83.94 110 TYR A O 1
ATOM 943 N N . SER A 1 111 ? 8.568 -1.563 -2.061 1.00 84.75 111 SER A N 1
ATOM 944 C CA . SER A 1 111 ? 7.426 -2.457 -1.854 1.00 84.75 111 SER A CA 1
ATOM 945 C C . SER A 1 111 ? 6.880 -2.354 -0.426 1.00 84.75 111 SER A C 1
ATOM 947 O O . SER A 1 111 ? 5.665 -2.325 -0.228 1.00 84.75 111 SER A O 1
ATOM 949 N N . LEU A 1 112 ? 7.758 -2.250 0.576 1.00 87.44 112 LEU A N 1
ATOM 950 C CA . LEU A 1 112 ? 7.362 -2.057 1.969 1.00 87.44 112 LEU A CA 1
ATOM 951 C C . LEU A 1 112 ? 6.675 -0.700 2.172 1.00 87.44 112 LEU A C 1
ATOM 953 O O . LEU A 1 112 ? 5.595 -0.641 2.765 1.00 87.44 112 LEU A O 1
ATOM 957 N N . ALA A 1 113 ? 7.251 0.380 1.640 1.00 89.12 113 ALA A N 1
ATOM 958 C CA . ALA A 1 113 ? 6.679 1.721 1.725 1.00 89.12 113 ALA A CA 1
ATOM 959 C C . ALA A 1 113 ? 5.300 1.791 1.051 1.00 89.12 113 ALA A C 1
ATOM 961 O O . ALA A 1 113 ? 4.336 2.262 1.658 1.00 89.12 113 ALA A O 1
ATOM 962 N N . LYS A 1 114 ? 5.173 1.241 -0.164 1.00 89.88 114 LYS A N 1
ATOM 963 C CA . LYS A 1 114 ? 3.899 1.114 -0.882 1.00 89.88 114 LYS A CA 1
ATOM 964 C C . LYS A 1 114 ? 2.875 0.358 -0.037 1.00 89.88 114 LYS A C 1
ATOM 966 O O . LYS A 1 114 ? 1.754 0.837 0.136 1.00 89.88 114 LYS A O 1
ATOM 971 N N . ALA A 1 115 ? 3.257 -0.782 0.539 1.00 89.62 115 ALA A N 1
ATOM 972 C CA . ALA A 1 115 ? 2.361 -1.578 1.367 1.00 89.62 115 ALA A CA 1
ATOM 973 C C . ALA A 1 115 ? 1.873 -0.809 2.607 1.00 89.62 115 ALA A C 1
ATOM 975 O O . ALA A 1 115 ? 0.680 -0.869 2.916 1.00 89.62 115 ALA A O 1
ATOM 976 N N . LEU A 1 116 ? 2.752 -0.069 3.293 1.00 90.88 116 LEU A N 1
ATOM 977 C CA . LEU A 1 116 ? 2.382 0.762 4.445 1.00 90.88 116 LEU A CA 1
ATOM 978 C C . LEU A 1 116 ? 1.424 1.889 4.054 1.00 90.88 116 LEU A C 1
ATOM 980 O O . LEU A 1 116 ? 0.380 2.040 4.687 1.00 90.88 116 LEU A O 1
ATOM 984 N N . VAL A 1 117 ? 1.731 2.624 2.984 1.00 92.00 117 VAL A N 1
ATOM 985 C CA . VAL A 1 117 ? 0.906 3.743 2.504 1.00 92.00 117 VAL A CA 1
ATOM 986 C C . VAL A 1 117 ? -0.487 3.262 2.100 1.00 92.00 117 VAL A C 1
ATOM 988 O O . VAL A 1 117 ? -1.487 3.795 2.580 1.00 92.00 117 VAL A O 1
ATOM 991 N N . VAL A 1 118 ? -0.575 2.208 1.283 1.00 91.38 118 VAL A N 1
ATOM 992 C CA . VAL A 1 118 ? -1.866 1.641 0.855 1.00 91.38 118 VAL A CA 1
ATOM 993 C C . VAL A 1 118 ? -2.665 1.129 2.055 1.00 91.38 118 VAL A C 1
ATOM 995 O O . VAL A 1 118 ? -3.882 1.268 2.091 1.00 91.38 118 VAL A O 1
ATOM 998 N N . SER A 1 119 ? -1.992 0.584 3.068 1.00 90.94 119 SER A N 1
ATOM 999 C CA . SER A 1 119 ? -2.648 0.101 4.288 1.00 90.94 119 SER A CA 1
ATOM 1000 C C . SER A 1 119 ? -3.159 1.230 5.174 1.00 90.94 119 SER A C 1
ATOM 1002 O O . SER A 1 119 ? -4.251 1.116 5.720 1.00 90.94 119 SER A O 1
ATOM 1004 N N . GLY A 1 120 ? -2.416 2.335 5.272 1.00 90.00 120 GLY A N 1
ATOM 1005 C CA . GLY A 1 120 ? -2.891 3.552 5.926 1.00 90.00 120 GLY A CA 1
ATOM 1006 C C . GLY A 1 120 ? -4.145 4.098 5.242 1.00 90.00 120 GLY A C 1
ATOM 1007 O O . GLY A 1 120 ? -5.150 4.346 5.905 1.00 90.00 120 GLY A O 1
ATOM 1008 N N . PHE A 1 121 ? -4.133 4.181 3.907 1.00 91.88 121 PHE A N 1
ATOM 1009 C CA . PHE A 1 121 ? -5.318 4.575 3.142 1.00 91.88 121 PHE A CA 1
ATOM 1010 C C . PHE A 1 121 ? -6.484 3.603 3.313 1.00 91.88 121 PHE A C 1
ATOM 1012 O O . PHE A 1 121 ? -7.622 4.049 3.425 1.00 91.88 121 PHE A O 1
ATOM 1019 N N . PHE A 1 122 ? -6.221 2.298 3.377 1.00 91.06 122 PHE A N 1
ATOM 1020 C CA . PHE A 1 122 ? -7.255 1.293 3.603 1.00 91.06 122 PHE A CA 1
ATOM 1021 C C . PHE A 1 122 ? -7.957 1.483 4.952 1.00 91.06 122 PHE A C 1
ATOM 1023 O O . PHE A 1 122 ? -9.176 1.393 5.013 1.00 91.06 122 PHE A O 1
ATOM 1030 N N . LEU A 1 123 ? -7.227 1.794 6.027 1.00 89.69 123 LEU A N 1
ATOM 1031 C CA . LEU A 1 123 ? -7.837 1.990 7.348 1.00 89.69 123 LEU A CA 1
ATOM 1032 C C . LEU A 1 123 ? -8.806 3.179 7.388 1.00 89.69 123 LEU A C 1
ATOM 1034 O O . LEU A 1 123 ? -9.787 3.136 8.126 1.00 89.69 123 LEU A O 1
ATOM 1038 N N . VAL A 1 124 ? -8.563 4.218 6.585 1.00 89.69 124 VAL A N 1
ATOM 1039 C CA . VAL A 1 124 ? -9.435 5.402 6.509 1.00 89.69 124 VAL A CA 1
ATOM 1040 C C . VAL A 1 124 ? -10.554 5.202 5.483 1.00 89.69 124 VAL A C 1
ATOM 1042 O O . VAL A 1 124 ? -11.720 5.441 5.788 1.00 89.69 124 VAL A O 1
ATOM 1045 N N . LEU A 1 125 ? -10.221 4.715 4.285 1.00 90.69 125 LEU A N 1
ATOM 1046 C CA . LEU A 1 125 ? -11.098 4.648 3.107 1.00 90.69 125 LEU A CA 1
ATOM 1047 C C . LEU A 1 125 ? -11.539 3.219 2.748 1.00 90.69 125 LEU A C 1
ATOM 1049 O O . LEU A 1 125 ? -11.882 2.938 1.599 1.00 90.69 125 LEU A O 1
ATOM 1053 N N . SER A 1 126 ? -11.558 2.316 3.724 1.00 86.56 126 SER A N 1
ATOM 1054 C CA . SER A 1 126 ? -11.949 0.910 3.579 1.00 86.56 126 SER A CA 1
ATOM 1055 C C . SER A 1 126 ? -13.168 0.645 2.676 1.00 86.56 126 SER A C 1
ATOM 1057 O O . SER A 1 126 ? -13.039 -0.154 1.742 1.00 86.56 126 SER A O 1
ATOM 1059 N N . PRO A 1 127 ? -14.330 1.324 2.834 1.00 85.31 127 PRO A N 1
ATOM 1060 C CA . PRO A 1 127 ? -15.498 1.046 1.994 1.00 85.31 127 PRO A CA 1
ATOM 1061 C C . PRO A 1 127 ? -15.229 1.274 0.500 1.00 85.31 127 PRO A C 1
ATOM 1063 O O . PRO A 1 127 ? -15.700 0.501 -0.333 1.00 85.31 127 PRO A O 1
ATOM 1066 N N . VAL A 1 128 ? -14.409 2.270 0.146 1.00 88.88 128 VAL A N 1
ATOM 1067 C CA . VAL A 1 128 ? -14.022 2.547 -1.248 1.00 88.88 128 VAL A CA 1
ATOM 1068 C C . VAL A 1 128 ? -13.150 1.422 -1.811 1.00 88.88 128 VAL A C 1
ATOM 1070 O O . VAL A 1 128 ? -13.318 1.024 -2.965 1.00 88.88 128 VAL A O 1
ATOM 1073 N N . PHE A 1 129 ? -12.241 0.872 -0.999 1.00 86.94 129 PHE A N 1
ATOM 1074 C CA . PHE A 1 129 ? -11.396 -0.257 -1.395 1.00 86.94 129 PHE A CA 1
ATOM 1075 C C . PHE A 1 129 ? -12.217 -1.517 -1.665 1.00 86.94 129 PHE A C 1
ATOM 1077 O O . PHE A 1 129 ? -11.980 -2.184 -2.675 1.00 86.94 129 PHE A O 1
ATOM 1084 N N . TYR A 1 130 ? -13.206 -1.813 -0.818 1.00 85.38 130 TYR A N 1
ATOM 1085 C CA . TYR A 1 130 ? -14.115 -2.933 -1.046 1.00 85.38 130 TYR A CA 1
ATOM 1086 C C . TYR A 1 130 ? -14.960 -2.737 -2.301 1.00 85.38 130 TYR A C 1
ATOM 1088 O O . TYR A 1 130 ? -14.960 -3.620 -3.154 1.00 85.38 130 TYR A O 1
ATOM 1096 N N . LEU A 1 131 ? -15.600 -1.573 -2.468 1.00 87.50 131 LEU A N 1
ATOM 1097 C CA . LEU A 1 131 ? -16.360 -1.233 -3.679 1.00 87.50 131 LEU A CA 1
ATOM 1098 C C . LEU A 1 131 ? -15.525 -1.445 -4.946 1.00 87.50 131 LEU A C 1
ATOM 1100 O O . LEU A 1 131 ? -15.944 -2.141 -5.870 1.00 87.50 131 LEU A O 1
ATOM 1104 N N . ARG A 1 132 ? -14.300 -0.912 -4.968 1.00 86.06 132 ARG A N 1
ATOM 1105 C CA . ARG A 1 132 ? -13.384 -1.084 -6.098 1.00 86.06 132 ARG A CA 1
ATOM 1106 C C . ARG A 1 132 ? -12.969 -2.543 -6.302 1.00 86.06 132 ARG A C 1
ATOM 1108 O O . ARG A 1 132 ? -12.841 -2.975 -7.444 1.00 86.06 132 ARG A O 1
ATOM 1115 N N . GLY A 1 133 ? -12.741 -3.291 -5.223 1.00 81.00 133 GLY A N 1
ATOM 1116 C CA . GLY A 1 133 ? -12.415 -4.718 -5.274 1.00 81.00 133 GLY A CA 1
ATOM 1117 C C . GLY A 1 133 ? -13.549 -5.564 -5.860 1.00 81.00 133 GLY A C 1
ATOM 1118 O O . GLY A 1 133 ? -13.279 -6.474 -6.639 1.00 81.00 133 GLY A O 1
ATOM 1119 N N . TYR A 1 134 ? -14.805 -5.224 -5.551 1.00 79.00 134 TYR A N 1
ATOM 1120 C CA . TYR A 1 134 ? -15.990 -5.856 -6.140 1.00 79.00 134 TYR A CA 1
ATOM 1121 C C . TYR A 1 134 ? -16.175 -5.504 -7.620 1.00 79.00 134 TYR A C 1
ATOM 1123 O O . TYR A 1 134 ? -16.501 -6.387 -8.404 1.00 79.00 134 TYR A O 1
ATOM 1131 N N . LEU A 1 135 ? -15.933 -4.249 -8.014 1.00 79.19 135 LEU A N 1
ATOM 1132 C CA . LEU A 1 135 ? -16.072 -3.794 -9.407 1.00 79.19 135 LEU A CA 1
ATOM 1133 C C . LEU A 1 135 ? -15.007 -4.358 -10.357 1.00 79.19 135 LEU A C 1
ATOM 1135 O O . LEU A 1 135 ? -15.213 -4.373 -11.565 1.00 79.19 135 LEU A O 1
ATOM 1139 N N . LYS A 1 136 ? -13.845 -4.754 -9.828 1.00 64.12 136 LYS A N 1
ATOM 1140 C CA . LYS A 1 136 ? -12.707 -5.256 -10.614 1.00 64.12 136 LYS A CA 1
ATOM 1141 C C . LYS A 1 136 ? -12.620 -6.791 -10.639 1.00 64.12 136 LYS A C 1
ATOM 1143 O O . LYS A 1 136 ? -11.589 -7.322 -11.054 1.00 64.12 136 LYS A O 1
ATOM 1148 N N . LYS A 1 137 ? -13.643 -7.478 -10.122 1.00 52.03 137 LYS A N 1
ATOM 1149 C CA . LYS A 1 137 ? -13.853 -8.916 -10.329 1.00 52.03 137 LYS A CA 1
ATOM 1150 C C . LYS A 1 137 ? -14.335 -9.156 -11.753 1.00 52.03 137 LYS A C 1
ATOM 1152 O O . LYS A 1 137 ? -13.897 -10.180 -12.311 1.00 52.03 137 LYS A O 1
#

Radius of gyration: 26.4 Å; chains: 1; bounding box: 54×28×78 Å

pLDDT: mean 75.15, std 12.4, range [47.0, 92.0]

Foldseek 3Di:
DVVVVVVVVVCVVVVQADVVVGDGDDDPLVVLLVVLVVCVVVLCVVCVPQLAPDLVPQFDPVRVVVVVVVVVCLVVQVDDPPDPPRDDDDPCPVVDPVPPTCSPVVSVVVSNVSNVVVSVCCSVVVVVSVVVVVVVD

Secondary structure (DSSP, 8-state):
-HHHHHHHHHHHHTTSEEETTEEE---HHHHHHHHHHHHHHHHHHH-HHHHSPPGGG---HHHHHHHHHHHHHHHHHTT-TT-TTS----TTGGG-GGG--THHHHHHHHHHHHHHHHHHHHHHHHHHHHHHHHHT-